Protein AF-A0A6I1VVX1-F1 (afdb_monomer_lite)

Structure (mmCIF, N/CA/C/O backbone):
data_AF-A0A6I1VVX1-F1
#
_entry.id   AF-A0A6I1VVX1-F1
#
loop_
_atom_site.group_PDB
_atom_site.id
_atom_site.type_symbol
_atom_site.label_atom_id
_atom_site.label_alt_id
_atom_site.label_comp_id
_atom_site.label_asym_id
_atom_site.label_entity_id
_atom_site.label_seq_id
_atom_site.pdbx_PDB_ins_code
_atom_site.Cartn_x
_atom_site.Cartn_y
_atom_site.Cartn_z
_atom_site.occupancy
_atom_site.B_iso_or_equiv
_atom_site.auth_seq_id
_atom_site.auth_comp_id
_atom_site.auth_asym_id
_atom_site.auth_atom_id
_atom_site.pdbx_PDB_model_num
ATOM 1 N N . GLY A 1 1 ? 7.431 16.837 -8.753 1.00 52.97 1 GLY A N 1
ATOM 2 C CA . GLY A 1 1 ? 7.536 15.572 -7.997 1.00 52.97 1 GLY A CA 1
ATOM 3 C C . GLY A 1 1 ? 7.807 15.813 -6.523 1.00 52.97 1 GLY A C 1
ATOM 4 O O . GLY A 1 1 ? 7.030 15.370 -5.692 1.00 52.97 1 GLY A O 1
ATOM 5 N N . HIS A 1 2 ? 8.887 16.530 -6.200 1.00 58.41 2 HIS A N 1
ATOM 6 C CA . HIS A 1 2 ? 9.316 16.791 -4.821 1.00 58.41 2 HIS A CA 1
ATOM 7 C C . HIS A 1 2 ? 8.313 17.639 -4.004 1.00 58.41 2 HIS A C 1
ATOM 9 O O . HIS A 1 2 ? 8.051 17.322 -2.848 1.00 58.41 2 HIS A O 1
ATOM 15 N N . ASP A 1 3 ? 7.671 18.639 -4.623 1.00 66.19 3 ASP A N 1
ATOM 16 C CA . ASP A 1 3 ? 6.804 19.595 -3.905 1.00 66.19 3 ASP A CA 1
ATOM 17 C C . ASP A 1 3 ? 5.461 19.032 -3.425 1.00 66.19 3 ASP A C 1
ATOM 19 O O . ASP A 1 3 ? 4.875 19.572 -2.495 1.00 66.19 3 ASP A O 1
ATOM 23 N N . LEU A 1 4 ? 4.981 17.932 -4.018 1.00 64.19 4 LEU A N 1
ATOM 24 C CA . LEU A 1 4 ? 3.747 17.260 -3.584 1.00 64.19 4 LEU A CA 1
ATOM 25 C C . LEU A 1 4 ? 4.019 16.105 -2.611 1.00 64.19 4 LEU A C 1
ATOM 27 O O . LEU A 1 4 ? 3.199 15.839 -1.737 1.00 64.19 4 LEU A O 1
ATOM 31 N N . ARG A 1 5 ? 5.190 15.458 -2.701 1.00 69.50 5 ARG A N 1
ATOM 32 C CA . ARG A 1 5 ? 5.600 14.412 -1.748 1.00 69.50 5 ARG A CA 1
ATOM 33 C C . ARG A 1 5 ? 5.834 14.968 -0.348 1.00 69.50 5 ARG A C 1
ATOM 35 O O . ARG A 1 5 ? 5.474 14.323 0.628 1.00 69.50 5 ARG A O 1
ATOM 42 N N . ASN A 1 6 ? 6.403 16.167 -0.251 1.00 75.50 6 ASN A N 1
ATOM 43 C CA . ASN A 1 6 ? 6.754 16.774 1.030 1.00 75.50 6 ASN A CA 1
ATOM 44 C C . ASN A 1 6 ? 5.538 17.047 1.951 1.00 75.50 6 ASN A C 1
ATOM 46 O O . ASN A 1 6 ? 5.577 16.636 3.112 1.00 75.50 6 ASN A O 1
ATOM 50 N N . PRO A 1 7 ? 4.436 17.671 1.481 1.00 82.81 7 PRO A N 1
ATOM 51 C CA . PRO A 1 7 ? 3.249 17.869 2.314 1.00 82.81 7 PRO A CA 1
ATOM 52 C C . PRO A 1 7 ? 2.528 16.556 2.651 1.00 82.81 7 PRO A C 1
ATOM 54 O O . PRO A 1 7 ? 2.070 16.397 3.781 1.00 82.81 7 PRO A O 1
ATOM 57 N N . LEU A 1 8 ? 2.470 15.593 1.725 1.00 86.88 8 LEU A N 1
ATOM 58 C CA . LEU A 1 8 ? 1.832 14.296 1.978 1.00 86.88 8 LEU A CA 1
ATOM 59 C C . LEU A 1 8 ? 2.607 13.460 3.003 1.00 86.88 8 LEU A C 1
ATOM 61 O O . LEU A 1 8 ? 2.004 12.910 3.922 1.00 86.88 8 LEU A O 1
ATOM 65 N N . PHE A 1 9 ? 3.938 13.443 2.906 1.00 86.19 9 PHE A N 1
ATOM 66 C CA . PHE A 1 9 ? 4.805 12.798 3.891 1.00 86.19 9 PHE A CA 1
ATOM 67 C C . PHE A 1 9 ? 4.671 13.437 5.279 1.00 86.19 9 PHE A C 1
ATOM 69 O O . PHE A 1 9 ? 4.605 12.737 6.290 1.00 86.19 9 PHE A O 1
ATOM 76 N N . ALA A 1 10 ? 4.584 14.769 5.345 1.00 90.94 10 ALA A N 1
ATOM 77 C CA . ALA A 1 10 ? 4.353 15.469 6.604 1.00 90.94 10 ALA A CA 1
ATOM 78 C C . ALA A 1 10 ? 2.993 15.097 7.224 1.00 90.94 10 ALA A C 1
ATOM 80 O O . ALA A 1 10 ? 2.918 14.867 8.432 1.00 90.94 10 ALA A O 1
ATOM 81 N N . MET A 1 11 ? 1.936 14.985 6.409 1.00 91.12 11 MET A N 1
ATOM 82 C CA . MET A 1 11 ? 0.604 14.570 6.866 1.00 91.12 11 MET A CA 1
ATOM 83 C C . MET A 1 11 ? 0.589 13.140 7.414 1.00 91.12 11 MET A C 1
ATOM 85 O O . MET A 1 11 ? 0.093 12.924 8.521 1.00 91.12 11 MET A O 1
ATOM 89 N N . THR A 1 12 ? 1.140 12.171 6.678 1.00 93.00 12 THR A N 1
ATOM 90 C CA . THR A 1 12 ? 1.165 10.764 7.117 1.00 93.00 12 THR A CA 1
ATOM 91 C C . THR A 1 12 ? 2.013 10.595 8.374 1.00 93.00 12 THR A C 1
ATOM 93 O O . THR A 1 12 ? 1.564 9.964 9.328 1.00 93.00 12 THR A O 1
ATOM 96 N N . THR A 1 13 ? 3.167 11.264 8.444 1.00 92.75 13 THR A N 1
ATOM 97 C CA . THR A 1 13 ? 4.041 11.256 9.629 1.00 92.75 13 THR A CA 1
ATOM 98 C C . THR A 1 13 ? 3.363 11.878 10.853 1.00 92.75 13 THR A C 1
ATOM 100 O O . THR A 1 13 ? 3.511 11.382 11.973 1.00 92.75 13 THR A O 1
ATOM 103 N N . ALA A 1 14 ? 2.607 12.965 10.672 1.00 94.56 14 ALA A N 1
ATOM 104 C CA . ALA A 1 14 ? 1.849 13.581 11.757 1.00 94.56 14 ALA A CA 1
ATOM 105 C C . ALA A 1 14 ? 0.729 12.657 12.260 1.00 94.56 14 ALA A C 1
ATOM 107 O O . ALA A 1 14 ? 0.573 12.500 13.473 1.00 94.56 14 ALA A O 1
ATOM 108 N N . ALA A 1 15 ? -0.002 12.009 11.347 1.00 93.88 15 ALA A N 1
ATOM 109 C CA . ALA A 1 15 ? -1.038 11.040 11.695 1.00 93.88 15 ALA A CA 1
ATOM 110 C C . ALA A 1 15 ? -0.454 9.822 12.432 1.00 93.88 15 ALA A C 1
ATOM 112 O O . ALA A 1 15 ? -0.961 9.445 13.487 1.00 93.88 15 ALA A O 1
ATOM 113 N N . ASP A 1 16 ? 0.673 9.282 11.965 1.00 95.00 16 ASP A N 1
ATOM 114 C CA . ASP A 1 16 ? 1.394 8.203 12.651 1.00 95.00 16 ASP A CA 1
ATOM 115 C C . ASP A 1 16 ? 1.833 8.596 14.057 1.00 95.00 16 ASP A C 1
ATOM 117 O O . ASP A 1 16 ? 1.695 7.831 15.014 1.00 95.00 16 ASP A O 1
ATOM 121 N N . ARG A 1 17 ? 2.332 9.823 14.221 1.00 95.31 17 ARG A N 1
ATOM 122 C CA . ARG A 1 17 ? 2.723 10.321 15.538 1.00 95.31 17 ARG A CA 1
ATOM 123 C C . ARG A 1 17 ? 1.524 10.453 16.475 1.00 95.31 17 ARG A C 1
ATOM 125 O O . ARG A 1 17 ? 1.680 10.177 17.663 1.00 95.31 17 ARG A O 1
ATOM 132 N N . LEU A 1 18 ? 0.359 10.858 15.974 1.00 95.12 18 LEU A N 1
ATOM 133 C CA . LEU A 1 18 ? -0.869 10.910 16.768 1.00 95.12 18 LEU A CA 1
ATOM 134 C C . LEU A 1 18 ? -1.320 9.506 17.190 1.00 95.12 18 LEU A C 1
ATOM 136 O O . LEU A 1 18 ? -1.590 9.303 18.368 1.00 95.12 18 LEU A O 1
ATOM 140 N N . LEU A 1 19 ? -1.302 8.525 16.286 1.00 94.19 19 LEU A N 1
ATOM 141 C CA . LEU A 1 19 ? -1.680 7.140 16.602 1.00 94.19 19 LEU A CA 1
ATOM 142 C C . LEU A 1 19 ? -0.729 6.490 17.617 1.00 94.19 19 LEU A C 1
ATOM 144 O O . LEU A 1 19 ? -1.179 5.841 18.557 1.00 94.19 19 LEU A O 1
ATOM 148 N N . CYS A 1 20 ? 0.582 6.693 17.460 1.00 92.44 20 CYS A N 1
ATOM 149 C CA . CYS A 1 20 ? 1.589 5.997 18.264 1.00 92.44 20 CYS A CA 1
ATOM 150 C C . CYS A 1 20 ? 1.969 6.724 19.562 1.00 92.44 20 CYS A C 1
ATOM 152 O O . CYS A 1 20 ? 2.234 6.072 20.570 1.00 92.44 20 CYS A O 1
ATOM 154 N N . LYS A 1 21 ? 2.065 8.063 19.552 1.00 92.44 21 LYS A N 1
ATOM 155 C CA . LYS A 1 21 ? 2.533 8.844 20.716 1.00 92.44 21 LYS A CA 1
ATOM 156 C C . LYS A 1 21 ? 1.420 9.548 21.483 1.00 92.44 21 LYS A C 1
ATOM 158 O O . LYS A 1 21 ? 1.639 9.882 22.644 1.00 92.44 21 LYS A O 1
ATOM 163 N N . TYR A 1 22 ? 0.265 9.779 20.862 1.00 92.19 22 TYR A N 1
ATOM 164 C CA . TYR A 1 22 ? -0.861 10.484 21.482 1.00 92.19 22 TYR A CA 1
ATOM 165 C C . TYR A 1 22 ? -2.200 9.778 21.207 1.00 92.19 22 TYR A C 1
ATOM 167 O O . TYR A 1 22 ? -3.129 10.415 20.702 1.00 92.19 22 TYR A O 1
ATOM 175 N N . PRO A 1 23 ? -2.314 8.468 21.505 1.00 88.81 23 PRO A N 1
ATOM 176 C CA . PRO A 1 23 ? -3.515 7.712 21.191 1.00 88.81 23 PRO A CA 1
ATOM 177 C C . PRO A 1 23 ? -4.716 8.285 21.945 1.00 88.81 23 PRO A C 1
ATOM 179 O O . PRO A 1 23 ? -4.705 8.423 23.169 1.00 88.81 23 PRO A O 1
ATOM 182 N N . ASN A 1 24 ? -5.770 8.598 21.200 1.00 93.75 24 ASN A N 1
ATOM 183 C CA . ASN A 1 24 ? -7.051 9.020 21.744 1.00 93.75 24 ASN A CA 1
ATOM 184 C C . ASN A 1 24 ? -8.161 8.188 21.083 1.00 93.75 24 ASN A C 1
ATOM 186 O O . ASN A 1 24 ? -8.384 8.349 19.881 1.00 93.75 24 ASN A O 1
ATOM 190 N N . PRO A 1 25 ? -8.879 7.332 21.839 1.00 92.75 25 PRO A N 1
ATOM 191 C CA . PRO A 1 25 ? -9.943 6.486 21.298 1.00 92.75 25 PRO A CA 1
ATOM 192 C C . PRO A 1 25 ? -11.035 7.261 20.554 1.00 92.75 25 PRO A C 1
ATOM 194 O O . PRO A 1 25 ? -11.585 6.756 19.584 1.00 92.75 25 PRO A O 1
ATOM 197 N N . GLN A 1 26 ? -11.3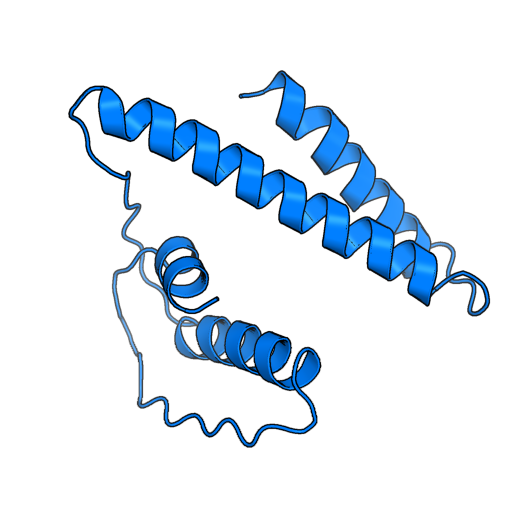27 8.500 20.962 1.00 94.12 26 GLN A N 1
ATOM 198 C CA . GLN A 1 26 ? -12.378 9.319 20.346 1.00 94.12 26 GLN A CA 1
ATOM 199 C C . GLN A 1 26 ? -12.004 9.832 18.951 1.00 94.12 26 GLN A C 1
ATOM 201 O O . GLN A 1 26 ? -12.882 10.161 18.159 1.00 94.12 26 GLN A O 1
ATOM 206 N N . THR A 1 27 ? -10.708 9.932 18.652 1.00 93.56 27 THR A N 1
ATOM 207 C CA . THR A 1 27 ? -10.204 10.441 17.368 1.00 93.56 27 THR A CA 1
ATOM 208 C C . THR A 1 27 ? -9.443 9.383 16.582 1.00 93.56 27 THR A C 1
ATOM 210 O O . THR A 1 27 ? -8.950 9.687 15.502 1.00 93.56 27 THR A O 1
ATOM 213 N N . HIS A 1 28 ? -9.316 8.165 17.111 1.00 91.62 28 HIS A N 1
ATOM 214 C CA . HIS A 1 28 ? -8.490 7.108 16.537 1.00 91.62 28 HIS A CA 1
ATOM 215 C C . HIS A 1 28 ? -8.860 6.840 15.076 1.00 91.62 28 HIS A C 1
ATOM 217 O O . HIS A 1 28 ? -8.017 6.971 14.192 1.00 91.62 28 HIS A O 1
ATOM 223 N N . ASP A 1 29 ? -10.140 6.582 14.815 1.00 87.94 29 ASP A N 1
ATOM 224 C CA . ASP A 1 29 ? -10.619 6.247 13.473 1.00 87.94 29 ASP A CA 1
ATOM 225 C C . ASP A 1 29 ? -10.485 7.427 12.505 1.00 87.94 29 ASP A C 1
ATOM 227 O O . ASP A 1 29 ? -10.153 7.241 11.337 1.00 87.94 29 ASP A O 1
ATOM 231 N N . LEU A 1 30 ? -10.653 8.658 12.998 1.00 92.94 30 LEU A N 1
ATOM 232 C CA . LEU A 1 30 ? -10.438 9.874 12.211 1.00 92.94 30 LEU A CA 1
ATOM 233 C C . LEU A 1 30 ? -8.965 10.016 11.797 1.00 92.94 30 LEU A C 1
ATOM 235 O O . LEU A 1 30 ? -8.667 10.291 10.636 1.00 92.94 30 LEU A O 1
ATOM 239 N N . VAL A 1 31 ? -8.035 9.831 12.736 1.00 94.50 31 VAL A N 1
ATOM 240 C CA . VAL A 1 31 ? -6.593 9.943 12.470 1.00 94.50 31 VAL A CA 1
ATOM 241 C C . VAL A 1 31 ? -6.127 8.812 11.552 1.00 94.50 31 VAL A C 1
ATOM 243 O O . VAL A 1 31 ? -5.357 9.059 10.622 1.00 94.50 31 VAL A O 1
ATOM 246 N N . GLN A 1 32 ? -6.643 7.598 11.756 1.00 89.25 32 GLN A N 1
ATOM 247 C CA . GLN A 1 32 ? -6.403 6.462 10.870 1.00 89.25 32 GLN A CA 1
ATOM 248 C C . GLN A 1 32 ? -6.890 6.766 9.447 1.00 89.25 32 GLN A C 1
ATOM 250 O O . GLN A 1 32 ? -6.153 6.554 8.486 1.00 89.25 32 GLN A O 1
ATOM 255 N N . HIS A 1 33 ? -8.082 7.352 9.306 1.00 85.88 33 HIS A N 1
ATOM 256 C CA . HIS A 1 33 ? -8.609 7.781 8.013 1.00 85.88 33 HIS A CA 1
ATOM 257 C C . HIS A 1 33 ? -7.683 8.814 7.347 1.00 85.88 33 HIS A C 1
ATOM 259 O O . HIS A 1 33 ? -7.326 8.653 6.179 1.00 85.88 33 HIS A O 1
ATOM 265 N N . ILE A 1 34 ? -7.226 9.840 8.078 1.00 90.94 34 ILE A N 1
ATOM 266 C CA . ILE A 1 34 ? -6.285 10.848 7.552 1.00 90.94 34 ILE A CA 1
ATOM 267 C C . ILE A 1 34 ? -5.006 10.186 7.027 1.00 90.94 34 ILE A C 1
ATOM 269 O O . ILE A 1 34 ? -4.558 10.513 5.924 1.00 90.94 34 ILE A O 1
ATOM 273 N N . LYS A 1 35 ? -4.439 9.236 7.784 1.00 90.00 35 LYS A N 1
ATOM 274 C CA . LYS A 1 35 ? -3.253 8.479 7.366 1.00 90.00 35 LYS A CA 1
ATOM 275 C C . LYS A 1 35 ? -3.511 7.720 6.064 1.00 90.00 35 LYS A C 1
ATOM 277 O O . LYS A 1 35 ? -2.751 7.883 5.110 1.00 90.00 35 LYS A O 1
ATOM 282 N N . THR A 1 36 ? -4.591 6.941 6.002 1.00 83.31 36 THR A N 1
ATOM 283 C CA . THR A 1 36 ? -4.949 6.150 4.814 1.00 83.31 36 THR A CA 1
ATOM 284 C C . THR A 1 36 ? -5.173 7.038 3.588 1.00 83.31 36 THR A C 1
ATOM 286 O O . THR A 1 36 ? -4.678 6.730 2.503 1.00 83.31 36 THR A O 1
ATOM 289 N N . CYS A 1 37 ? -5.842 8.183 3.747 1.00 84.94 37 CYS A N 1
ATOM 290 C CA . CYS A 1 37 ? -6.019 9.157 2.668 1.00 84.94 37 CYS A CA 1
ATOM 291 C C . CYS A 1 37 ? -4.692 9.763 2.194 1.00 84.94 37 CYS A C 1
ATOM 293 O O . CYS A 1 37 ? -4.479 9.888 0.989 1.00 84.94 37 CYS A O 1
ATOM 295 N N . GLY A 1 38 ? -3.786 10.113 3.113 1.00 88.94 38 GLY A N 1
ATOM 296 C CA . GLY A 1 38 ? -2.465 10.651 2.769 1.00 88.94 38 GLY A CA 1
ATOM 297 C C . GLY A 1 38 ? -1.592 9.650 2.003 1.00 88.94 38 GLY A C 1
ATOM 298 O O . GLY A 1 38 ? -0.929 10.022 1.031 1.00 88.94 38 GLY A O 1
ATOM 299 N N . LEU A 1 39 ? -1.638 8.371 2.391 1.00 86.69 39 LEU A N 1
ATOM 300 C CA . LEU A 1 39 ? -0.952 7.290 1.678 1.00 86.69 39 LEU A CA 1
ATOM 301 C C . LEU A 1 39 ? -1.534 7.092 0.271 1.00 86.69 39 LEU A C 1
ATOM 303 O O . LEU A 1 39 ? -0.782 7.110 -0.702 1.00 86.69 39 LEU A O 1
ATOM 307 N N . ARG A 1 40 ? -2.867 7.024 0.136 1.00 82.69 40 ARG A N 1
ATOM 308 C CA . ARG A 1 40 ? -3.534 6.935 -1.177 1.00 82.69 40 ARG A CA 1
ATOM 309 C C . ARG A 1 40 ? -3.206 8.114 -2.089 1.00 82.69 40 ARG A C 1
ATOM 311 O O . ARG A 1 40 ? -2.911 7.915 -3.262 1.00 82.69 40 ARG A O 1
ATOM 318 N N . ALA A 1 41 ? -3.224 9.338 -1.567 1.00 84.50 41 ALA A N 1
ATOM 319 C CA . ALA A 1 41 ? -2.861 10.519 -2.345 1.00 84.50 41 ALA A CA 1
ATOM 320 C C . ALA A 1 41 ? -1.392 10.482 -2.800 1.00 84.50 41 ALA A C 1
ATOM 322 O O . ALA A 1 41 ? -1.091 10.907 -3.913 1.00 84.50 41 ALA A O 1
ATOM 323 N N . SER A 1 42 ? -0.490 9.942 -1.973 1.00 85.44 42 SER A N 1
ATOM 324 C CA . SER A 1 42 ? 0.916 9.751 -2.352 1.00 85.44 42 SER A CA 1
ATOM 325 C C . SER A 1 42 ? 1.039 8.778 -3.518 1.00 85.44 42 SER A C 1
ATOM 327 O O . SER A 1 42 ? 1.708 9.106 -4.495 1.00 85.44 42 SER A O 1
ATOM 329 N N . GLN A 1 43 ? 0.317 7.655 -3.461 1.00 82.38 43 GLN A N 1
ATOM 330 C CA . GLN A 1 43 ? 0.277 6.683 -4.551 1.00 82.38 43 GLN A CA 1
ATOM 331 C C . GLN A 1 43 ? -0.262 7.305 -5.846 1.00 82.38 43 GLN A C 1
ATOM 333 O O . GLN A 1 43 ? 0.389 7.223 -6.880 1.00 82.38 43 GLN A O 1
ATOM 338 N N . LEU A 1 44 ? -1.381 8.036 -5.786 1.00 84.00 44 LEU A N 1
ATOM 339 C CA . LEU A 1 44 ? -1.945 8.719 -6.959 1.00 84.00 44 LEU A CA 1
ATOM 340 C C . LEU A 1 44 ? -0.968 9.725 -7.587 1.00 84.00 44 LEU A C 1
ATOM 342 O O . LEU A 1 44 ? -0.907 9.857 -8.809 1.00 84.00 44 LEU A O 1
ATOM 346 N N . VAL A 1 45 ? -0.200 10.454 -6.771 1.00 85.12 45 VAL A N 1
ATOM 347 C CA . VAL A 1 45 ? 0.835 11.368 -7.276 1.00 85.12 45 VAL A CA 1
ATOM 348 C C . VAL A 1 45 ? 1.936 10.593 -7.997 1.00 85.12 45 VAL A C 1
ATOM 350 O O . VAL A 1 45 ? 2.399 11.042 -9.046 1.00 85.12 45 VAL A O 1
ATOM 353 N N . GLU A 1 46 ? 2.359 9.450 -7.463 1.00 81.50 46 GLU A N 1
ATOM 354 C CA . GLU A 1 46 ? 3.339 8.583 -8.123 1.00 81.50 46 GLU A CA 1
ATOM 355 C C . GLU A 1 46 ? 2.805 8.026 -9.438 1.00 81.50 46 GLU A C 1
ATOM 357 O O . GLU A 1 46 ? 3.478 8.166 -10.458 1.00 81.50 46 GLU A O 1
ATOM 362 N N . ASP A 1 47 ? 1.561 7.556 -9.452 1.00 79.62 47 ASP A N 1
ATOM 363 C CA . ASP A 1 47 ? 0.883 7.047 -10.643 1.00 79.62 47 ASP A CA 1
ATOM 364 C C . ASP A 1 47 ? 0.800 8.105 -11.749 1.00 79.62 47 ASP A C 1
ATOM 366 O O . ASP A 1 47 ? 1.103 7.829 -12.910 1.00 79.62 47 ASP A O 1
ATOM 370 N N . VAL A 1 48 ? 0.446 9.348 -11.403 1.00 83.31 48 VAL A N 1
ATOM 371 C CA . VAL A 1 48 ? 0.393 10.467 -12.360 1.00 83.31 48 VAL A CA 1
ATOM 372 C C . VAL A 1 48 ? 1.786 10.823 -12.881 1.00 83.31 48 VAL A C 1
ATOM 374 O O . VAL A 1 48 ? 1.947 11.100 -14.073 1.00 83.31 48 VAL A O 1
ATOM 377 N N . LEU A 1 49 ? 2.805 10.821 -12.015 1.00 80.19 49 LEU A N 1
ATOM 378 C CA . LEU A 1 49 ? 4.187 11.080 -12.428 1.00 80.19 49 LEU A CA 1
ATOM 379 C C . LEU A 1 49 ? 4.716 9.969 -13.339 1.00 80.19 49 LEU A C 1
ATOM 381 O O . LEU A 1 49 ? 5.403 10.261 -14.319 1.00 80.19 49 LEU A O 1
ATOM 385 N N . ASP A 1 50 ? 4.378 8.718 -13.051 1.00 71.94 50 ASP A N 1
ATOM 386 C CA . ASP A 1 50 ? 4.754 7.567 -13.865 1.00 71.94 50 ASP A CA 1
ATOM 387 C C . ASP A 1 50 ? 4.008 7.542 -15.193 1.00 71.94 50 ASP A C 1
ATOM 389 O O . ASP A 1 50 ? 4.622 7.305 -16.233 1.00 71.94 50 ASP A O 1
ATOM 393 N N . PHE A 1 51 ? 2.726 7.901 -15.201 1.00 69.06 51 PHE A N 1
ATOM 394 C CA . PHE A 1 51 ? 1.955 8.088 -16.426 1.00 69.06 51 PHE A CA 1
ATOM 395 C C . PHE A 1 51 ? 2.547 9.196 -17.311 1.00 69.06 51 PHE A C 1
ATOM 397 O O . PHE A 1 51 ? 2.710 9.019 -18.523 1.00 69.06 51 PHE A O 1
ATOM 404 N N . ALA A 1 52 ? 2.927 10.331 -16.713 1.00 71.75 52 ALA A N 1
ATOM 405 C CA . ALA A 1 52 ? 3.575 11.427 -17.429 1.00 71.75 52 ALA A CA 1
ATOM 406 C C . ALA A 1 52 ? 4.927 11.005 -18.033 1.00 71.75 52 ALA A C 1
ATOM 408 O O . ALA A 1 52 ? 5.242 11.399 -19.158 1.00 71.75 52 ALA A O 1
ATOM 409 N N . ARG A 1 53 ? 5.701 10.165 -17.330 1.00 67.56 53 ARG A N 1
ATOM 410 C CA . ARG A 1 53 ? 6.946 9.570 -17.850 1.00 67.56 53 ARG A CA 1
ATOM 411 C C . ARG A 1 53 ? 6.678 8.551 -18.960 1.00 67.56 53 ARG A C 1
ATOM 413 O O . ARG A 1 53 ? 7.366 8.577 -19.975 1.00 67.56 53 ARG A O 1
ATOM 420 N N . GLY A 1 54 ? 5.647 7.718 -18.825 1.00 64.12 54 GLY A N 1
ATOM 421 C CA . GLY A 1 54 ? 5.279 6.705 -19.819 1.00 64.12 54 GLY A CA 1
ATOM 422 C C . GLY A 1 54 ? 4.915 7.287 -21.189 1.00 64.12 54 GLY A C 1
ATOM 423 O O . GLY A 1 54 ? 5.243 6.694 -22.217 1.00 64.12 54 GLY A O 1
ATOM 424 N N . ARG A 1 55 ? 4.330 8.493 -21.227 1.00 55.69 55 ARG A N 1
ATOM 425 C CA . ARG A 1 55 ? 4.048 9.235 -22.472 1.00 55.69 55 ARG A CA 1
ATOM 426 C C . ARG A 1 55 ? 5.287 9.779 -23.196 1.00 55.69 55 ARG A C 1
ATOM 428 O O . ARG A 1 55 ? 5.175 10.113 -24.371 1.00 55.69 55 ARG A O 1
ATOM 435 N N . LEU A 1 56 ? 6.452 9.831 -22.547 1.00 59.16 56 LEU A N 1
ATOM 436 C CA . LEU A 1 56 ? 7.729 10.202 -23.177 1.00 59.16 56 LEU A CA 1
ATOM 437 C C . LEU A 1 56 ? 8.427 9.008 -23.862 1.00 59.16 56 LEU A C 1
ATOM 439 O O . LEU A 1 56 ? 9.575 9.122 -24.281 1.00 59.16 56 LEU A O 1
ATOM 443 N N . GLY A 1 57 ? 7.729 7.875 -24.013 1.00 55.75 57 GLY A N 1
ATOM 444 C CA . GLY A 1 57 ? 8.182 6.722 -24.798 1.00 55.75 57 GLY A CA 1
ATOM 445 C C . GLY A 1 57 ? 8.957 5.665 -24.011 1.00 55.75 57 GLY A C 1
ATOM 446 O O . GLY A 1 57 ? 9.315 4.641 -24.582 1.00 55.75 57 GLY A O 1
ATOM 447 N N . SER A 1 58 ? 9.186 5.864 -22.711 1.00 64.31 58 SER A N 1
ATOM 448 C CA . SER A 1 58 ? 9.929 4.916 -21.865 1.00 64.31 58 SER A CA 1
ATOM 449 C C . SER A 1 58 ? 9.064 3.835 -21.199 1.00 64.31 58 SER A C 1
ATOM 451 O O . SER A 1 58 ? 9.608 2.963 -20.531 1.00 64.31 58 SER A O 1
ATOM 453 N N . GLY A 1 59 ? 7.734 3.878 -21.353 1.00 70.62 59 GLY A N 1
ATOM 454 C CA . GLY A 1 59 ? 6.812 2.965 -20.662 1.00 70.62 59 GLY A CA 1
ATOM 455 C C . GLY A 1 59 ? 6.699 3.230 -19.153 1.00 70.62 59 GLY A C 1
ATOM 456 O O . GLY A 1 59 ? 7.216 4.227 -18.644 1.00 70.62 59 GLY A O 1
ATOM 457 N N . ILE A 1 60 ? 5.983 2.353 -18.440 1.00 71.62 60 ILE A N 1
ATOM 458 C CA . ILE A 1 60 ? 5.913 2.380 -16.972 1.00 71.62 60 ILE A CA 1
ATOM 459 C C . ILE A 1 60 ? 7.238 1.814 -16.442 1.00 71.62 60 ILE A C 1
ATOM 461 O O . ILE A 1 60 ? 7.552 0.665 -16.756 1.00 71.62 60 ILE A O 1
ATOM 465 N N . PRO A 1 61 ? 8.027 2.575 -15.664 1.00 74.50 61 PRO A N 1
ATOM 466 C CA . PRO A 1 61 ? 9.256 2.045 -15.095 1.00 74.50 61 PRO A CA 1
ATOM 467 C C . PRO A 1 61 ? 8.914 0.943 -14.085 1.00 74.50 61 PRO A C 1
ATOM 469 O O . PRO A 1 61 ? 8.089 1.148 -13.188 1.00 74.50 61 PRO A O 1
ATOM 472 N N . VAL A 1 62 ? 9.554 -0.211 -14.261 1.00 84.88 62 VAL A N 1
ATOM 473 C CA . VAL A 1 62 ? 9.483 -1.375 -13.372 1.00 84.88 62 VAL A CA 1
ATOM 474 C C . VAL A 1 62 ? 10.859 -1.544 -12.748 1.00 84.88 62 VAL A C 1
ATOM 476 O O . VAL A 1 62 ? 11.853 -1.648 -13.473 1.00 84.88 62 VAL A O 1
ATOM 479 N N . LEU A 1 63 ? 10.925 -1.559 -11.419 1.00 85.25 63 LEU A N 1
ATOM 480 C CA . LEU A 1 63 ? 12.163 -1.840 -10.701 1.00 85.25 63 LEU A CA 1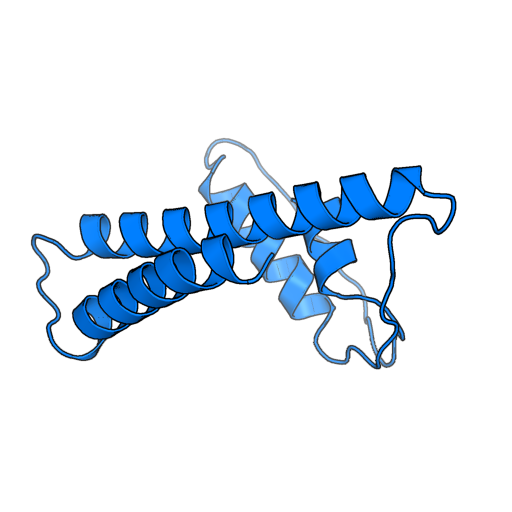
ATOM 481 C C . LEU A 1 63 ? 12.130 -3.284 -10.203 1.00 85.25 63 LEU A C 1
ATOM 483 O O . LEU A 1 63 ? 11.585 -3.577 -9.143 1.00 85.25 63 LEU A O 1
ATOM 487 N N . LEU A 1 64 ? 12.711 -4.192 -10.987 1.00 91.81 64 LEU A N 1
ATOM 488 C CA . LEU A 1 64 ? 12.814 -5.593 -10.596 1.00 91.81 64 LEU A CA 1
ATOM 489 C C . LEU A 1 64 ? 13.773 -5.729 -9.412 1.00 91.81 64 LEU A C 1
ATOM 491 O O . LEU A 1 64 ? 14.932 -5.318 -9.489 1.00 91.81 64 LEU A O 1
ATOM 495 N N . SER A 1 65 ? 13.282 -6.316 -8.326 1.00 90.50 65 SER A N 1
ATOM 496 C CA . SER A 1 65 ? 14.105 -6.714 -7.189 1.00 90.50 65 SER A CA 1
ATOM 497 C C . SER A 1 65 ? 13.606 -8.040 -6.606 1.00 90.50 65 SER A C 1
ATOM 499 O O . SER A 1 65 ? 12.438 -8.393 -6.806 1.00 90.50 65 SER A O 1
ATOM 501 N N . PRO A 1 66 ? 14.466 -8.803 -5.908 1.00 93.00 66 PRO A N 1
ATOM 502 C CA . PRO A 1 66 ? 14.035 -10.008 -5.212 1.00 93.00 66 PRO A CA 1
ATOM 503 C C . PRO A 1 66 ? 12.931 -9.683 -4.199 1.00 93.00 66 PRO A C 1
ATOM 505 O O . PRO A 1 66 ? 13.145 -8.883 -3.290 1.00 93.00 66 PRO A O 1
ATOM 508 N N . CYS A 1 67 ? 11.768 -10.316 -4.348 1.00 90.50 67 CYS A N 1
ATOM 509 C CA . CYS A 1 67 ? 10.592 -10.086 -3.508 1.00 90.50 67 CYS A CA 1
ATOM 510 C C . CYS A 1 67 ? 10.229 -11.361 -2.726 1.00 90.50 67 CYS A C 1
ATOM 512 O O . CYS A 1 67 ? 9.345 -12.110 -3.147 1.00 90.50 67 CYS A O 1
ATOM 514 N N . PRO A 1 68 ? 10.907 -11.650 -1.599 1.00 89.06 68 PRO A N 1
ATOM 515 C CA . PRO A 1 68 ? 10.620 -12.836 -0.787 1.00 89.06 68 PRO A CA 1
ATOM 516 C C . PRO A 1 68 ? 9.257 -12.768 -0.077 1.00 89.06 68 PRO A C 1
ATOM 518 O O . PRO A 1 68 ? 8.739 -13.790 0.360 1.00 89.06 68 PRO A O 1
ATOM 521 N N . ASP A 1 69 ? 8.678 -11.575 0.044 1.00 88.00 69 ASP A N 1
ATOM 522 C CA . ASP A 1 69 ? 7.437 -11.273 0.756 1.00 88.00 69 ASP A CA 1
ATOM 523 C C . ASP A 1 69 ? 6.252 -10.981 -0.182 1.00 88.00 69 ASP A C 1
ATOM 525 O O . ASP A 1 69 ? 5.202 -10.523 0.271 1.00 88.00 69 ASP A O 1
ATOM 529 N N . LEU A 1 70 ? 6.367 -11.283 -1.482 1.00 92.25 70 LEU A N 1
ATOM 530 C CA . LEU A 1 70 ? 5.325 -10.969 -2.468 1.00 92.25 70 LEU A CA 1
ATOM 531 C C . LEU A 1 70 ? 3.952 -11.541 -2.082 1.00 92.25 70 LEU A C 1
ATOM 533 O O . LEU A 1 70 ? 2.943 -10.851 -2.198 1.00 92.25 70 LEU A O 1
ATOM 537 N N .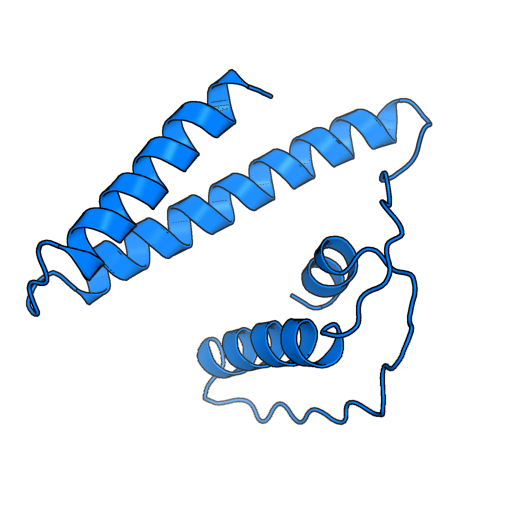 ALA A 1 71 ? 3.901 -12.774 -1.574 1.00 92.38 71 ALA A N 1
ATOM 538 C CA . ALA A 1 71 ? 2.650 -13.381 -1.118 1.00 92.38 71 ALA A CA 1
ATOM 539 C C . ALA A 1 71 ? 1.975 -12.561 -0.006 1.00 92.38 71 ALA A C 1
ATOM 541 O O . ALA A 1 71 ? 0.758 -12.386 -0.021 1.00 92.38 71 ALA A O 1
ATOM 542 N N . GLN A 1 72 ? 2.762 -12.010 0.923 1.00 90.25 72 GLN A N 1
ATOM 543 C CA . GLN A 1 72 ? 2.255 -11.176 2.010 1.00 90.25 72 GLN A CA 1
ATOM 544 C C . GLN A 1 72 ? 1.725 -9.836 1.488 1.00 90.25 72 GLN A C 1
ATOM 546 O O . GLN A 1 72 ? 0.680 -9.377 1.947 1.00 90.25 72 GLN A O 1
ATOM 551 N N . VAL A 1 73 ? 2.412 -9.232 0.514 1.00 90.44 73 VAL A N 1
ATOM 552 C CA . VAL A 1 73 ? 1.957 -7.999 -0.145 1.00 90.44 73 VAL A CA 1
ATOM 553 C C . VAL A 1 73 ? 0.602 -8.218 -0.826 1.00 90.44 73 VAL A C 1
ATOM 555 O O . VAL A 1 73 ? -0.320 -7.431 -0.623 1.00 90.44 73 VAL A O 1
ATOM 558 N N . LEU A 1 74 ? 0.449 -9.307 -1.585 1.00 93.62 74 LEU A N 1
ATOM 559 C CA . LEU A 1 74 ? -0.807 -9.615 -2.276 1.00 93.62 74 LEU A CA 1
ATOM 560 C C . LEU A 1 74 ? -1.940 -9.944 -1.291 1.00 93.62 74 LEU A C 1
ATOM 562 O O . LEU A 1 74 ? -3.043 -9.425 -1.449 1.00 93.62 74 LEU A O 1
ATOM 566 N N . GLU A 1 75 ? -1.680 -10.736 -0.243 1.00 93.56 75 GLU A N 1
ATOM 567 C CA . GLU A 1 75 ? -2.679 -10.996 0.810 1.00 93.56 75 GLU A CA 1
ATOM 568 C C . GLU A 1 75 ? -3.113 -9.714 1.528 1.00 93.56 75 GLU A C 1
ATOM 570 O O . GLU A 1 75 ? -4.291 -9.558 1.856 1.00 93.56 75 GLU A O 1
ATOM 575 N N . HIS A 1 76 ? -2.196 -8.764 1.736 1.00 87.94 76 HIS A N 1
ATOM 576 C CA . HIS A 1 76 ? -2.549 -7.478 2.324 1.00 87.94 76 HIS A CA 1
ATOM 577 C C . HIS A 1 76 ? -3.565 -6.727 1.453 1.00 87.94 76 HIS A C 1
ATOM 579 O O . HIS A 1 76 ? -4.623 -6.351 1.959 1.00 87.94 76 HIS A O 1
ATOM 585 N N . VAL A 1 77 ? -3.316 -6.607 0.145 1.00 92.31 77 VAL A N 1
ATOM 586 C CA . VAL A 1 77 ? -4.257 -5.966 -0.794 1.00 92.31 77 VAL A CA 1
ATOM 587 C C . VAL A 1 77 ? -5.609 -6.686 -0.794 1.00 92.31 77 VAL A C 1
ATOM 589 O O . VAL A 1 77 ? -6.655 -6.052 -0.671 1.00 92.31 77 VAL A O 1
ATOM 592 N N . ILE A 1 78 ? -5.615 -8.021 -0.837 1.00 93.69 78 ILE A N 1
ATOM 593 C CA . ILE A 1 78 ? -6.856 -8.813 -0.803 1.00 93.69 78 ILE A CA 1
ATOM 594 C C . ILE A 1 78 ? -7.628 -8.568 0.500 1.00 93.69 78 ILE A C 1
ATOM 596 O O . ILE A 1 78 ? -8.857 -8.456 0.480 1.00 93.69 78 ILE A O 1
ATOM 600 N N . SER A 1 79 ? -6.930 -8.454 1.634 1.00 90.62 79 SER A N 1
ATOM 601 C CA . SER A 1 79 ? -7.552 -8.144 2.924 1.00 90.62 79 SER A CA 1
ATOM 602 C C . SER A 1 79 ? -8.227 -6.768 2.932 1.00 90.62 79 SER A C 1
ATOM 604 O O . SER A 1 79 ? -9.330 -6.634 3.468 1.00 90.62 79 SER A O 1
ATOM 606 N N . GLU A 1 80 ? -7.635 -5.771 2.268 1.00 87.06 80 GLU A N 1
ATOM 607 C CA . GLU A 1 80 ? -8.243 -4.449 2.110 1.00 87.06 80 GLU A CA 1
ATOM 608 C C . GLU A 1 80 ? -9.503 -4.514 1.241 1.00 87.06 80 GLU A C 1
ATOM 610 O O . GLU A 1 80 ? -10.539 -3.961 1.617 1.00 87.06 80 GLU A O 1
ATOM 615 N N . VAL A 1 81 ? -9.464 -5.240 0.118 1.00 90.25 81 VAL A N 1
ATOM 616 C CA . VAL A 1 81 ? -10.635 -5.402 -0.762 1.00 90.25 81 VAL A CA 1
ATOM 617 C C . VAL A 1 81 ? -11.773 -6.129 -0.033 1.00 90.25 81 VAL A C 1
ATOM 619 O O . VAL A 1 81 ? -12.926 -5.695 -0.110 1.00 90.25 81 VAL A O 1
ATOM 622 N N . ARG A 1 82 ? -11.467 -7.182 0.741 1.00 93.44 82 ARG A N 1
ATOM 623 C CA . ARG A 1 82 ? -12.443 -7.874 1.610 1.00 93.44 82 ARG A CA 1
ATOM 624 C C . ARG A 1 82 ? -13.076 -6.921 2.624 1.00 93.44 82 ARG A C 1
ATOM 626 O O . ARG A 1 82 ? -14.279 -6.991 2.858 1.00 93.44 82 ARG A O 1
ATOM 633 N N . HIS A 1 83 ? -12.287 -6.019 3.204 1.00 85.81 83 HIS A N 1
ATOM 634 C CA . HIS A 1 83 ? -12.784 -5.030 4.159 1.00 85.81 83 HIS A CA 1
ATOM 635 C C . HIS A 1 83 ? -13.706 -3.986 3.506 1.00 85.81 83 HIS A C 1
ATOM 637 O O . HIS A 1 83 ? -14.693 -3.576 4.114 1.00 85.81 83 HIS A O 1
ATOM 643 N N . ILE A 1 84 ? -13.418 -3.578 2.265 1.00 87.50 84 ILE A N 1
ATOM 644 C CA . ILE A 1 84 ? -14.249 -2.628 1.505 1.00 87.50 84 ILE A CA 1
ATOM 645 C C . ILE A 1 84 ? -15.589 -3.261 1.088 1.00 87.50 84 ILE A C 1
ATOM 647 O O . ILE A 1 84 ? -16.608 -2.568 1.051 1.00 87.50 84 ILE A O 1
ATOM 651 N N . TYR A 1 85 ? -15.611 -4.566 0.796 1.00 89.88 85 TYR A N 1
ATOM 652 C CA . TYR A 1 85 ? -16.796 -5.279 0.308 1.00 89.88 85 TYR A CA 1
ATOM 653 C C . TYR A 1 85 ? -17.192 -6.463 1.213 1.00 89.88 85 TYR A C 1
ATOM 655 O O . TYR A 1 85 ? -17.130 -7.610 0.769 1.00 89.88 85 TYR A O 1
ATOM 663 N N . PRO A 1 86 ? -17.668 -6.219 2.450 1.00 89.25 86 PRO A N 1
ATOM 664 C CA . PRO A 1 86 ? -17.923 -7.278 3.436 1.00 89.25 86 PRO A CA 1
ATOM 665 C C . PRO A 1 86 ? -19.040 -8.258 3.037 1.00 89.25 86 PRO A C 1
ATOM 667 O O . PRO A 1 86 ? -19.058 -9.397 3.487 1.00 89.25 86 PRO A O 1
ATOM 670 N N . GLU A 1 87 ? -19.962 -7.832 2.172 1.00 95.12 87 GLU A N 1
ATOM 671 C CA . GLU A 1 87 ? -21.063 -8.654 1.644 1.00 95.12 87 GLU A CA 1
ATOM 672 C C . GLU A 1 87 ? -20.610 -9.606 0.517 1.00 95.12 87 GLU A C 1
ATOM 674 O O . GLU A 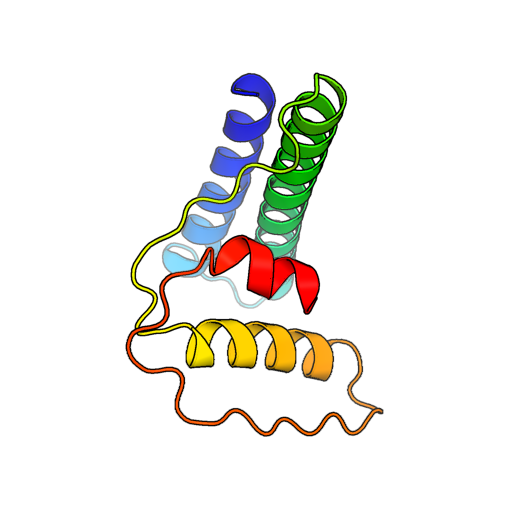1 87 ? -21.391 -10.433 0.044 1.00 95.12 87 GLU A O 1
ATOM 679 N N . ARG A 1 88 ? -19.366 -9.481 0.027 1.00 93.12 88 ARG A N 1
ATOM 680 C CA . ARG A 1 88 ? -18.839 -10.303 -1.070 1.00 93.12 88 ARG A CA 1
ATOM 681 C C . ARG A 1 88 ? -17.863 -11.345 -0.542 1.00 93.12 88 ARG A C 1
ATOM 683 O O . ARG A 1 88 ? -16.911 -11.022 0.160 1.00 93.12 88 ARG A O 1
ATOM 690 N N . GLN A 1 89 ? -18.052 -12.593 -0.963 1.00 94.12 89 GLN A N 1
ATOM 691 C CA . GLN A 1 8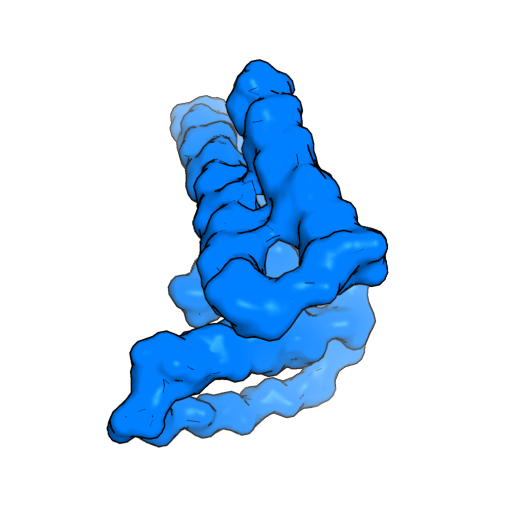9 ? -17.036 -13.624 -0.776 1.00 94.12 89 GLN A CA 1
ATOM 692 C C . GLN A 1 89 ? -15.901 -13.409 -1.779 1.00 94.12 89 GLN A C 1
ATOM 694 O O . GLN A 1 89 ? -16.126 -13.377 -2.989 1.00 94.12 89 GLN A O 1
ATOM 699 N N . ILE A 1 90 ? -14.690 -13.222 -1.257 1.00 92.81 90 ILE A N 1
ATOM 700 C CA . ILE A 1 90 ? -13.463 -13.056 -2.035 1.00 92.81 90 ILE A CA 1
ATOM 701 C C . ILE A 1 90 ? -12.482 -14.108 -1.534 1.00 92.81 90 ILE A C 1
ATOM 703 O O . ILE A 1 90 ? -11.902 -13.955 -0.457 1.00 92.81 90 ILE A O 1
ATOM 707 N N . ASP A 1 91 ? -12.297 -15.168 -2.310 1.00 93.94 91 ASP A N 1
ATOM 708 C CA . ASP A 1 91 ? -11.373 -16.255 -1.994 1.00 93.94 91 ASP A CA 1
ATOM 709 C C . ASP A 1 91 ? -10.025 -16.023 -2.684 1.00 93.94 91 ASP A C 1
ATOM 711 O O . ASP A 1 91 ? -9.969 -15.611 -3.843 1.00 93.94 91 ASP A O 1
ATOM 715 N N . SER A 1 92 ? -8.932 -16.277 -1.963 1.00 92.06 92 SER A N 1
ATOM 716 C CA . SER A 1 92 ? -7.566 -16.170 -2.479 1.00 92.06 92 SER A CA 1
ATOM 717 C C . SER A 1 92 ? -6.865 -17.517 -2.382 1.00 92.06 92 SER A C 1
ATOM 719 O O . SER A 1 92 ? -6.978 -18.223 -1.382 1.00 92.06 92 SER A O 1
ATOM 721 N N . ALA A 1 93 ? -6.146 -17.882 -3.440 1.00 93.56 93 ALA A N 1
ATOM 722 C CA . ALA A 1 93 ? -5.309 -19.072 -3.486 1.00 93.56 93 ALA A CA 1
ATOM 723 C C . ALA A 1 93 ? -3.946 -18.673 -4.052 1.00 93.56 93 ALA A C 1
ATOM 725 O O . ALA A 1 93 ? -3.738 -18.660 -5.265 1.00 93.56 93 ALA A O 1
ATOM 726 N N . ILE A 1 94 ? -3.034 -18.295 -3.159 1.00 90.44 94 ILE A N 1
ATOM 727 C CA . ILE A 1 94 ? -1.676 -17.890 -3.514 1.00 90.44 94 ILE A CA 1
ATOM 728 C C . ILE A 1 94 ? -0.748 -19.081 -3.259 1.00 90.44 94 ILE A C 1
ATOM 730 O O . ILE A 1 94 ? -0.675 -19.599 -2.147 1.00 90.44 94 ILE A O 1
ATOM 734 N N . GLY A 1 95 ? -0.084 -19.554 -4.317 1.00 88.38 95 GLY A N 1
ATOM 735 C CA . GLY A 1 95 ? 0.925 -20.612 -4.225 1.00 88.38 95 GLY A CA 1
ATOM 736 C C . GLY A 1 95 ? 2.235 -20.119 -3.604 1.00 88.38 95 GLY A C 1
ATOM 737 O O . GLY A 1 95 ? 2.339 -18.973 -3.174 1.00 88.38 95 GLY A O 1
ATOM 738 N N . SER A 1 96 ? 3.267 -20.969 -3.587 1.00 86.44 96 SER A N 1
ATOM 739 C CA . SER A 1 96 ? 4.604 -20.503 -3.196 1.00 86.44 96 SER A CA 1
ATOM 740 C C . SER A 1 96 ? 5.120 -19.488 -4.222 1.00 86.44 96 SER A C 1
ATOM 742 O O . SER A 1 96 ? 5.167 -19.771 -5.420 1.00 86.44 96 SER A O 1
ATOM 744 N N . LEU A 1 97 ? 5.475 -18.298 -3.737 1.00 89.06 97 LEU A N 1
ATOM 745 C CA . LEU A 1 97 ? 6.043 -17.192 -4.512 1.00 89.06 97 LEU A CA 1
ATOM 746 C C . LEU A 1 97 ? 7.495 -16.933 -4.083 1.00 89.06 97 LEU A C 1
ATOM 748 O O . LEU A 1 97 ? 7.904 -15.797 -3.859 1.00 89.06 97 LEU A O 1
ATOM 752 N N . GLU A 1 98 ? 8.268 -18.002 -3.915 1.00 81.81 98 GLU A N 1
ATOM 753 C CA . GLU A 1 98 ? 9.677 -17.914 -3.538 1.00 81.81 98 GLU A CA 1
ATOM 754 C C . GLU A 1 98 ? 10.536 -17.364 -4.687 1.00 81.81 98 GLU A C 1
ATOM 756 O O . GLU A 1 98 ? 10.386 -17.752 -5.846 1.00 81.81 98 GLU A O 1
ATOM 761 N N . SER A 1 99 ? 11.473 -16.473 -4.348 1.00 80.94 99 SER A N 1
ATOM 762 C CA . SER A 1 99 ? 12.537 -16.002 -5.249 1.00 80.94 99 SER A CA 1
ATOM 763 C C . SER A 1 99 ? 12.065 -15.349 -6.557 1.00 80.94 99 SER A C 1
ATOM 765 O O . SER A 1 99 ? 12.768 -15.409 -7.565 1.00 80.94 99 SER A O 1
ATOM 767 N N . ILE A 1 100 ? 10.906 -14.684 -6.550 1.00 90.50 100 ILE A N 1
ATOM 768 C CA . ILE A 1 100 ? 10.440 -13.908 -7.704 1.00 90.50 100 ILE A CA 1
ATOM 769 C C . ILE A 1 100 ? 11.175 -12.564 -7.758 1.00 90.50 100 ILE A C 1
ATOM 771 O O . ILE A 1 100 ? 11.182 -11.805 -6.787 1.00 90.50 100 ILE A O 1
ATOM 775 N N . GLU A 1 101 ? 11.768 -12.252 -8.910 1.00 93.88 101 GLU A N 1
ATOM 776 C CA . GLU A 1 101 ? 12.211 -10.896 -9.232 1.00 93.88 101 GLU A CA 1
ATOM 777 C C . GLU A 1 101 ? 11.051 -10.127 -9.856 1.00 93.88 101 GLU A C 1
ATOM 779 O O . GLU A 1 101 ? 10.619 -10.406 -10.977 1.00 93.88 101 GLU A O 1
ATOM 784 N N . CYS A 1 102 ? 10.518 -9.164 -9.115 1.00 92.94 102 CYS A N 1
ATOM 785 C CA . CYS A 1 102 ? 9.406 -8.344 -9.575 1.00 92.94 102 CYS A CA 1
ATOM 786 C C . CYS A 1 102 ? 9.444 -6.954 -8.945 1.00 92.94 102 CYS A C 1
ATOM 788 O O . CYS A 1 1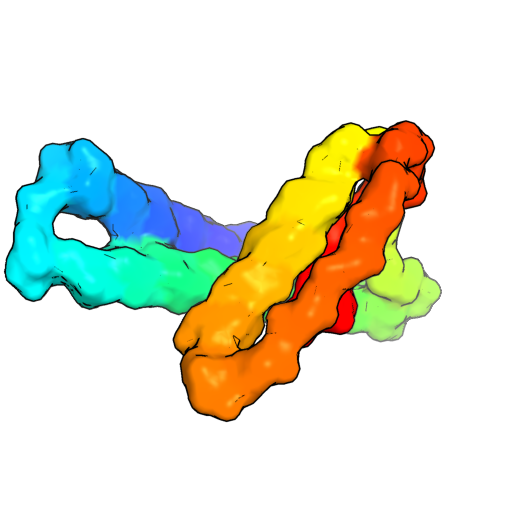02 ? 10.268 -6.661 -8.080 1.00 92.94 102 CYS A O 1
ATOM 790 N N . ASP A 1 103 ? 8.534 -6.101 -9.397 1.00 92.06 103 ASP A N 1
ATOM 791 C CA . ASP A 1 103 ? 8.189 -4.858 -8.721 1.00 92.06 103 ASP A CA 1
ATOM 792 C C . ASP A 1 103 ? 6.897 -5.110 -7.932 1.00 92.06 103 ASP A C 1
ATOM 794 O O . ASP A 1 103 ? 5.797 -5.131 -8.494 1.00 92.06 103 ASP A O 1
ATOM 798 N N . SER A 1 104 ? 7.037 -5.399 -6.636 1.00 90.38 104 SER A N 1
ATOM 799 C CA . SER A 1 104 ? 5.910 -5.772 -5.772 1.00 90.38 104 SER A CA 1
ATOM 800 C C . SER A 1 104 ? 4.882 -4.649 -5.636 1.00 90.38 104 SER A C 1
ATOM 802 O O . SER A 1 104 ? 3.688 -4.931 -5.554 1.00 90.38 104 SER A O 1
ATOM 804 N N . SER A 1 105 ? 5.319 -3.387 -5.698 1.00 84.75 105 SER A N 1
ATOM 805 C CA . SER A 1 105 ? 4.433 -2.219 -5.677 1.00 84.75 105 SER A CA 1
ATOM 806 C C . SER A 1 105 ? 3.540 -2.182 -6.919 1.00 84.75 105 SER A C 1
ATOM 808 O O . SER A 1 105 ? 2.320 -2.053 -6.810 1.00 84.75 105 SER A O 1
ATOM 810 N N . ARG A 1 106 ? 4.115 -2.407 -8.109 1.00 87.81 106 ARG A N 1
ATOM 811 C CA . ARG A 1 106 ? 3.339 -2.487 -9.362 1.00 87.81 106 ARG A CA 1
ATOM 812 C C . ARG A 1 106 ? 2.353 -3.647 -9.374 1.00 87.81 106 ARG A C 1
ATOM 814 O O . ARG A 1 106 ? 1.244 -3.493 -9.879 1.00 87.81 106 ARG A O 1
ATOM 821 N N . LEU A 1 107 ? 2.743 -4.802 -8.836 1.00 91.44 107 LEU A N 1
ATOM 822 C CA . LEU A 1 107 ? 1.850 -5.959 -8.743 1.00 91.44 107 LEU A CA 1
ATOM 823 C C . LEU A 1 107 ? 0.711 -5.724 -7.745 1.00 91.44 107 LEU A C 1
ATOM 825 O O . LEU A 1 107 ? -0.431 -6.063 -8.048 1.00 91.44 107 LEU A O 1
ATOM 829 N N . ALA A 1 108 ? 0.997 -5.101 -6.600 1.00 88.75 108 ALA A N 1
ATOM 830 C CA . ALA A 1 108 ? -0.022 -4.696 -5.636 1.00 88.75 108 ALA A CA 1
ATOM 831 C C . ALA A 1 108 ? -1.026 -3.718 -6.263 1.00 88.75 108 ALA A C 1
ATOM 833 O O . ALA A 1 108 ? -2.232 -3.897 -6.120 1.00 88.75 108 ALA A O 1
ATOM 834 N N . GLN A 1 109 ? -0.529 -2.740 -7.024 1.00 83.19 109 GLN A N 1
ATOM 835 C CA . GLN A 1 109 ? -1.353 -1.775 -7.748 1.00 83.19 109 GLN A CA 1
ATOM 836 C C . GLN A 1 109 ? -2.215 -2.424 -8.843 1.00 83.19 109 GLN A C 1
ATOM 838 O O . GLN A 1 109 ? -3.349 -2.012 -9.060 1.00 83.19 109 GLN A O 1
ATOM 843 N N . LEU A 1 110 ? -1.697 -3.434 -9.549 1.00 88.25 110 LEU A N 1
ATOM 844 C CA . LEU A 1 110 ? -2.473 -4.172 -10.551 1.00 88.25 110 LEU A CA 1
ATOM 845 C C . LEU A 1 110 ? -3.630 -4.963 -9.914 1.00 88.25 110 LEU A C 1
ATOM 847 O O . LEU A 1 110 ? -4.646 -5.187 -10.568 1.00 88.25 110 LEU A O 1
ATOM 851 N N . LEU A 1 111 ? -3.451 -5.409 -8.668 1.00 88.62 111 LEU A N 1
ATOM 852 C CA . LEU A 1 111 ? -4.428 -6.203 -7.925 1.00 88.62 111 LEU A CA 1
ATOM 853 C C . LEU A 1 111 ? -5.506 -5.355 -7.219 1.00 88.62 111 LEU A C 1
ATOM 855 O O . LEU A 1 111 ? -6.593 -5.877 -6.973 1.00 88.62 111 LEU A O 1
ATOM 859 N N . SER A 1 112 ? -5.199 -4.101 -6.864 1.00 76.31 112 SER A N 1
ATOM 860 C CA . SER A 1 112 ? -6.056 -3.208 -6.060 1.00 76.31 112 SER A CA 1
ATOM 861 C C . SER A 1 112 ? -7.308 -2.695 -6.768 1.00 76.31 112 SER A C 1
ATOM 863 O O . SER A 1 112 ? -7.205 -2.368 -7.971 1.00 76.31 112 SER A O 1
#

Sequence (112 aa):
GHDLRNPLFAMTTAADRLLCKYPNPQTHDLVQHIKTCGLRASQLVEDVLDFARGRLGSGIPVLLSPCPDLAQVLEHVISEVRHIYPERQIDSAIGSLESIECDSSRLAQLLS

Radius of gyration: 16.86 Å; chains: 1; bounding box: 35×40×46 Å

pLDDT: mean 85.57, std 9.88, range [52.97, 95.31]

Foldseek 3Di:
DVVLLVVLVVQLVVLVCCVPVPDDPVCVVVSVVSNVVSVVVNVVVVVVVQVVVCVVVPHRDWDWDFDQCLVVLQVVLQVVVCVVCVVDDDDDDDDRPHGGGTRSVVVSVVND

Secondary structure (DSSP, 8-state):
-HHHHHHHHHHHHHHHHHHHHS--TTTHHHHHHHHHHHHHHHHHHHHHHHHHHIIIII-S----EE-TTHHHHHHHHHHHHHHH-TTS---------TT-EE-HHHHHHHH-